Protein AF-A0A2E1XBD6-F1 (afdb_monomer_lite)

Secondary structure (DSSP, 8-state):
-TT-HHHHHHHHHHHHHH-SSEEEEEE-TTSSB-TTT--BTTTTS-HHHHHHHHHHHHHH-HHHHHHHHH--PPPHHHHHHH-TTSEEEEEEETTEEEEEEEEE-

Foldseek 3Di:
DPDDLVNVLVVLVVCVVPPQKDKDKFFALQDQADDLPRDGNQSVDDPVVNVVVLVVCCVVPVVSSVVVVVDDGDHPVSVCVSQVPFDWDFDDDPNTRGMIMTIDD

Radius of gyration: 15.57 Å; chains: 1; bounding box: 35×21×43 Å

Structure (mmCIF, N/CA/C/O backbone):
data_AF-A0A2E1XBD6-F1
#
_entry.id   AF-A0A2E1XBD6-F1
#
loop_
_atom_site.group_PDB
_atom_site.id
_atom_site.type_symbol
_atom_site.label_atom_id
_atom_site.label_alt_id
_atom_site.label_comp_id
_atom_site.label_asym_id
_atom_site.label_entity_id
_atom_site.label_seq_id
_atom_site.pdbx_PDB_ins_code
_atom_site.Cartn_x
_atom_site.Cartn_y
_atom_site.Cartn_z
_atom_site.occupancy
_atom_site.B_iso_or_equiv
_atom_site.auth_seq_id
_atom_site.auth_comp_id
_atom_site.auth_asym_id
_atom_site.auth_atom_id
_atom_site.pdbx_PDB_model_num
ATOM 1 N N . MET A 1 1 ? 14.627 -8.276 -2.072 1.00 49.59 1 MET A N 1
ATOM 2 C CA . MET A 1 1 ? 13.552 -7.254 -2.099 1.00 49.59 1 MET A CA 1
ATOM 3 C C . MET A 1 1 ? 13.256 -6.812 -0.671 1.00 49.59 1 MET A C 1
ATOM 5 O O . MET A 1 1 ? 13.233 -7.651 0.223 1.00 49.59 1 MET A O 1
ATOM 9 N N . TRP A 1 2 ? 13.098 -5.510 -0.427 1.00 55.19 2 TRP A N 1
ATOM 10 C CA . TRP A 1 2 ? 13.092 -4.941 0.928 1.00 55.19 2 TRP A CA 1
ATOM 11 C C . TRP A 1 2 ? 11.754 -5.085 1.685 1.00 55.19 2 TRP A C 1
ATOM 13 O O . TRP A 1 2 ? 11.759 -4.884 2.896 1.00 55.19 2 TRP A O 1
ATOM 23 N N . GLY A 1 3 ? 10.667 -5.541 1.037 1.00 68.06 3 GLY A N 1
ATOM 24 C CA . GLY A 1 3 ? 9.311 -5.598 1.617 1.00 68.06 3 GLY A CA 1
ATOM 25 C C . GLY A 1 3 ? 8.460 -6.829 1.258 1.00 68.06 3 GLY A C 1
ATOM 26 O O . GLY A 1 3 ? 7.285 -6.670 0.938 1.00 68.06 3 GLY A O 1
ATOM 27 N N . GLY A 1 4 ? 9.036 -8.038 1.291 1.00 85.81 4 GLY A N 1
ATOM 28 C CA . GLY A 1 4 ? 8.289 -9.293 1.083 1.00 85.81 4 GLY A CA 1
ATOM 29 C C . GLY A 1 4 ? 7.227 -9.575 2.158 1.00 85.81 4 GLY A C 1
ATOM 30 O O . GLY A 1 4 ? 7.204 -8.915 3.199 1.00 85.81 4 GLY A O 1
ATOM 31 N N . GLU A 1 5 ? 6.367 -10.568 1.916 1.00 89.31 5 GLU A N 1
ATOM 32 C CA . GLU A 1 5 ? 5.198 -10.872 2.759 1.00 89.31 5 GLU A CA 1
ATOM 33 C C . GLU A 1 5 ? 5.555 -11.083 4.241 1.00 89.31 5 GLU A C 1
ATOM 35 O O . GLU A 1 5 ?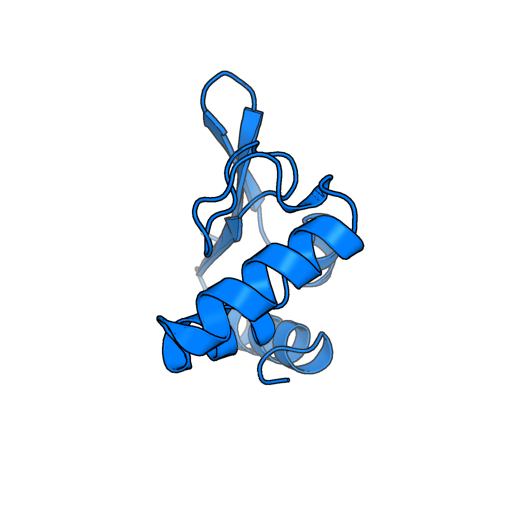 4.916 -10.495 5.112 1.00 89.31 5 GLU A O 1
ATOM 40 N N . ASP A 1 6 ? 6.634 -11.814 4.540 1.00 91.94 6 ASP A N 1
ATOM 41 C CA . ASP A 1 6 ? 7.087 -12.052 5.920 1.00 91.94 6 ASP A CA 1
ATOM 42 C C . ASP A 1 6 ? 7.358 -10.750 6.681 1.00 91.94 6 ASP A C 1
ATOM 44 O O . ASP A 1 6 ? 7.000 -10.605 7.852 1.00 91.94 6 ASP A O 1
ATOM 48 N N . LYS A 1 7 ? 7.951 -9.760 6.001 1.00 92.00 7 LYS A N 1
ATOM 49 C CA . LYS A 1 7 ? 8.213 -8.439 6.583 1.00 92.00 7 LYS A CA 1
ATOM 50 C C . LYS A 1 7 ? 6.924 -7.650 6.780 1.00 92.00 7 LYS A C 1
ATOM 52 O O . LYS A 1 7 ? 6.793 -6.968 7.792 1.00 92.00 7 LYS A O 1
ATOM 57 N N . GLN A 1 8 ? 5.973 -7.754 5.853 1.00 93.38 8 GLN A N 1
ATOM 58 C CA . GLN A 1 8 ? 4.660 -7.113 5.980 1.00 93.38 8 GLN A CA 1
ATOM 59 C C . GLN A 1 8 ? 3.880 -7.690 7.172 1.00 93.38 8 GLN A C 1
ATOM 61 O O . GLN A 1 8 ? 3.325 -6.940 7.974 1.00 93.38 8 GLN A O 1
ATOM 66 N N . ARG A 1 9 ? 3.914 -9.016 7.347 1.00 95.06 9 ARG A N 1
ATOM 67 C CA . ARG A 1 9 ? 3.290 -9.720 8.472 1.00 95.06 9 ARG A CA 1
ATOM 68 C C . ARG A 1 9 ? 3.955 -9.372 9.803 1.00 95.06 9 ARG A C 1
ATOM 70 O O . ARG A 1 9 ? 3.256 -9.113 10.784 1.00 95.06 9 ARG A O 1
ATOM 77 N N . ALA A 1 10 ? 5.289 -9.328 9.838 1.00 95.44 10 ALA A N 1
ATOM 78 C CA . ALA A 1 10 ? 6.046 -8.900 11.014 1.00 95.44 10 ALA A CA 1
ATOM 79 C C . ALA A 1 10 ? 5.711 -7.452 11.398 1.00 95.44 10 ALA A C 1
ATOM 81 O O . ALA A 1 10 ? 5.404 -7.184 12.556 1.00 95.44 10 ALA A O 1
ATOM 82 N N . PHE A 1 11 ? 5.670 -6.541 10.421 1.00 95.06 11 PHE A N 1
ATOM 83 C CA . PHE A 1 11 ? 5.246 -5.158 10.634 1.00 95.06 11 PHE A CA 1
ATOM 84 C C . PHE A 1 11 ? 3.832 -5.082 11.224 1.00 95.06 11 PHE A C 1
ATOM 86 O O . PHE A 1 11 ? 3.633 -4.452 12.259 1.00 95.06 11 PHE A O 1
ATOM 93 N N . ALA A 1 12 ? 2.857 -5.774 10.630 1.00 96.69 12 ALA A N 1
ATOM 94 C CA . ALA A 1 12 ? 1.481 -5.765 11.122 1.00 96.69 12 ALA A CA 1
ATOM 95 C C . ALA A 1 12 ? 1.341 -6.362 12.531 1.00 96.69 12 ALA A C 1
ATOM 97 O O . ALA A 1 12 ? 0.533 -5.896 13.337 1.00 96.69 12 ALA A O 1
ATOM 98 N N . LYS A 1 13 ? 2.126 -7.397 12.858 1.00 97.19 13 LYS A N 1
ATOM 99 C CA . LYS A 1 13 ? 2.201 -7.949 14.216 1.00 97.19 13 LYS A CA 1
ATOM 100 C C . LYS A 1 13 ? 2.729 -6.909 15.206 1.00 97.19 13 LYS A C 1
ATOM 102 O O . LYS A 1 13 ? 2.126 -6.732 16.261 1.00 97.19 13 LYS A O 1
ATOM 107 N N . GLU A 1 14 ? 3.806 -6.208 14.862 1.00 98.00 14 GLU A N 1
ATOM 108 C CA . GLU A 1 14 ? 4.397 -5.193 15.739 1.00 98.00 14 GLU A CA 1
ATOM 109 C C . GLU A 1 14 ? 3.497 -3.967 15.919 1.00 98.00 14 GLU A C 1
ATOM 111 O O . GLU A 1 14 ? 3.332 -3.512 17.049 1.00 98.00 14 GLU A O 1
ATOM 116 N N . VAL A 1 15 ? 2.832 -3.489 14.858 1.00 97.75 15 VAL A N 1
ATOM 117 C CA . VAL A 1 15 ? 1.837 -2.405 14.958 1.00 97.75 15 VAL A CA 1
ATOM 118 C C . VAL A 1 15 ? 0.739 -2.779 15.953 1.00 97.75 15 VAL A C 1
ATOM 120 O O . VAL A 1 15 ? 0.489 -2.028 16.891 1.00 97.75 15 VAL A O 1
ATOM 123 N N . ARG A 1 16 ? 0.134 -3.965 15.811 1.00 96.88 16 ARG A N 1
ATOM 124 C CA . ARG A 1 16 ? -0.936 -4.426 16.714 1.00 96.88 16 ARG A CA 1
ATOM 125 C C . ARG A 1 16 ? -0.467 -4.631 18.154 1.00 96.88 16 ARG A C 1
ATOM 127 O O . ARG A 1 16 ? -1.250 -4.442 19.079 1.00 96.88 16 ARG A O 1
ATOM 134 N N . ARG A 1 17 ? 0.792 -5.035 18.352 1.00 97.44 17 ARG A N 1
ATOM 135 C CA . ARG A 1 17 ? 1.374 -5.268 19.682 1.00 97.44 17 ARG A CA 1
ATOM 136 C C . ARG A 1 17 ? 1.661 -3.964 20.425 1.00 97.44 17 ARG A C 1
ATOM 138 O O . ARG A 1 17 ? 1.492 -3.912 21.639 1.00 97.44 17 ARG A O 1
ATOM 145 N N . LEU A 1 18 ? 2.150 -2.950 19.715 1.00 97.75 18 LEU A N 1
ATOM 146 C CA . LEU A 1 18 ? 2.675 -1.721 20.314 1.00 97.75 18 LEU A CA 1
ATOM 147 C C . LEU A 1 18 ? 1.669 -0.574 20.343 1.00 97.75 18 LEU A C 1
ATOM 149 O O . LEU A 1 18 ? 1.784 0.302 21.197 1.00 97.75 18 LEU A O 1
ATOM 153 N N . ALA A 1 19 ? 0.712 -0.555 19.416 1.00 96.75 19 ALA A N 1
ATOM 154 C CA . ALA A 1 19 ? -0.202 0.560 19.237 1.00 96.75 19 ALA A CA 1
ATOM 155 C C . ALA A 1 19 ? -1.627 0.170 19.671 1.00 96.75 19 ALA A C 1
ATOM 157 O O . ALA A 1 19 ? -2.317 -0.544 18.940 1.00 96.75 19 ALA A O 1
ATOM 158 N N . PRO A 1 20 ? -2.119 0.675 20.824 1.00 93.12 20 PRO A N 1
ATOM 159 C CA . PRO A 1 20 ? -3.520 0.514 21.221 1.00 93.12 20 PRO A CA 1
ATOM 160 C C . PRO A 1 20 ? -4.498 1.081 20.182 1.00 93.12 20 PRO A C 1
ATOM 162 O O . PRO A 1 20 ? -5.621 0.600 20.072 1.00 93.12 20 PRO A O 1
ATOM 165 N N . ARG A 1 21 ? -4.047 2.089 19.421 1.00 97.56 21 ARG A N 1
ATOM 166 C CA . ARG A 1 21 ? -4.763 2.766 18.335 1.00 97.56 21 ARG A CA 1
ATOM 167 C C . ARG A 1 21 ? -3.825 2.950 17.149 1.00 97.56 21 ARG A C 1
ATOM 169 O O . ARG A 1 21 ? -2.682 3.355 17.359 1.00 97.56 21 ARG A O 1
ATOM 176 N N . TYR A 1 22 ? -4.277 2.671 15.930 1.00 98.00 22 TYR A N 1
ATOM 177 C CA . TYR A 1 22 ? -3.428 2.748 14.736 1.00 98.00 22 TYR A CA 1
ATOM 178 C C . TYR A 1 22 ? -4.203 3.115 13.470 1.00 98.00 22 TYR A C 1
ATOM 180 O O . TYR A 1 22 ? -5.416 2.938 13.396 1.00 98.00 22 TYR A O 1
ATOM 188 N N . TRP A 1 23 ? -3.465 3.590 12.462 1.00 97.88 23 TRP A N 1
ATOM 189 C CA . TRP A 1 23 ? -3.942 3.892 11.112 1.00 97.88 23 TRP A CA 1
ATOM 190 C C . TRP A 1 23 ? -2.910 3.395 10.098 1.00 97.88 23 TRP A C 1
ATOM 192 O O . TRP A 1 23 ? -1.787 3.895 10.055 1.00 97.88 23 TRP A O 1
ATOM 202 N N . VAL A 1 24 ? -3.278 2.407 9.285 1.00 97.06 24 VAL A N 1
ATOM 203 C CA . VAL A 1 24 ? -2.409 1.826 8.254 1.00 97.06 24 VAL A CA 1
ATOM 204 C C . VAL A 1 24 ? -3.124 1.887 6.915 1.00 97.06 24 VAL A C 1
ATOM 206 O O . VAL A 1 24 ? -4.269 1.464 6.795 1.00 97.06 24 VAL A O 1
ATOM 209 N N . GLN A 1 25 ? -2.451 2.407 5.894 1.00 95.94 25 GLN A N 1
ATOM 210 C CA . GLN A 1 25 ? -3.049 2.655 4.587 1.00 95.94 25 GLN A CA 1
ATOM 211 C C . GLN A 1 25 ? -2.234 1.996 3.475 1.00 95.94 25 GLN A C 1
ATOM 213 O O . GLN A 1 25 ? -1.006 2.053 3.484 1.00 95.94 25 GLN A O 1
ATOM 218 N N . THR A 1 26 ? -2.923 1.408 2.495 1.00 94.81 26 THR A N 1
ATOM 219 C CA . THR A 1 26 ? -2.321 0.887 1.259 1.00 94.81 26 THR A CA 1
ATOM 220 C C . THR A 1 26 ? -3.045 1.435 0.024 1.00 94.81 26 THR A C 1
ATOM 222 O O . THR A 1 26 ? -4.279 1.541 0.035 1.00 94.81 26 THR A O 1
ATOM 225 N N . PRO A 1 27 ? -2.327 1.805 -1.054 1.00 94.69 27 PRO A N 1
ATOM 226 C CA . PRO A 1 27 ? -2.958 2.166 -2.316 1.00 94.69 27 PRO A CA 1
ATOM 227 C C . PRO A 1 27 ? -3.716 0.978 -2.925 1.00 94.69 27 PRO A C 1
ATOM 229 O O . PRO A 1 27 ? -3.348 -0.186 -2.778 1.00 94.69 27 PRO A O 1
ATOM 232 N N . SER A 1 28 ? -4.793 1.281 -3.641 1.00 95.19 28 SER A N 1
ATOM 233 C CA . SER A 1 28 ? -5.608 0.282 -4.327 1.00 95.19 28 SER A CA 1
ATOM 234 C C . SER A 1 28 ? -5.083 0.023 -5.738 1.00 95.19 28 SER A C 1
ATOM 236 O O . SER A 1 28 ? -4.939 0.955 -6.528 1.00 95.19 28 SER A O 1
ATOM 238 N N . ILE A 1 29 ? -4.896 -1.252 -6.098 1.00 93.94 29 ILE A N 1
ATOM 239 C CA . ILE A 1 29 ? -4.550 -1.651 -7.476 1.00 93.94 29 ILE A CA 1
ATOM 240 C C . ILE A 1 29 ? -5.666 -1.375 -8.494 1.00 93.94 29 ILE A C 1
ATOM 242 O O . ILE A 1 29 ? -5.436 -1.426 -9.699 1.00 93.94 29 ILE A O 1
ATOM 246 N N . TRP A 1 30 ? -6.876 -1.099 -8.009 1.00 94.31 30 TRP A N 1
ATOM 247 C CA . TRP A 1 30 ? -8.048 -0.803 -8.830 1.00 94.31 30 TRP A CA 1
ATOM 248 C C . TRP A 1 30 ? -8.172 0.687 -9.165 1.00 94.31 30 TRP A C 1
ATOM 250 O O . TRP A 1 30 ? -9.054 1.068 -9.934 1.00 94.31 30 TRP A O 1
ATOM 260 N N . PHE A 1 31 ? -7.323 1.543 -8.587 1.00 96.06 31 PHE A N 1
ATOM 261 C CA . PHE A 1 31 ? -7.258 2.941 -8.985 1.00 96.06 31 PHE A CA 1
ATOM 262 C C . PHE A 1 31 ? -6.453 3.065 -10.290 1.00 96.06 31 PHE A C 1
ATOM 264 O O . PHE A 1 31 ? -5.398 2.443 -10.415 1.00 96.06 31 PHE A O 1
ATOM 271 N N . PRO A 1 32 ? -6.900 3.867 -11.274 1.00 95.31 32 PRO A N 1
ATOM 272 C CA . PRO A 1 32 ? -6.285 3.901 -12.596 1.00 95.31 32 PRO A CA 1
ATOM 273 C C . PRO A 1 32 ? -4.911 4.566 -12.604 1.00 95.31 32 PRO A C 1
ATOM 275 O O . PRO A 1 32 ? -4.238 4.482 -13.617 1.00 95.31 32 PRO A O 1
ATOM 278 N N . ILE A 1 33 ? -4.490 5.228 -11.525 1.00 95.69 33 ILE A N 1
ATOM 279 C CA . ILE A 1 33 ? -3.176 5.868 -11.417 1.00 95.69 33 ILE A CA 1
ATOM 280 C C . ILE A 1 33 ? -2.392 5.167 -10.317 1.00 95.69 33 ILE A C 1
ATOM 282 O O . ILE A 1 33 ? -2.826 5.136 -9.164 1.00 95.69 33 ILE A O 1
ATOM 286 N N . GLU A 1 34 ? -1.234 4.627 -10.668 1.00 93.50 34 GLU A N 1
ATOM 287 C CA . GLU A 1 34 ? -0.378 3.937 -9.713 1.00 93.50 34 GLU A CA 1
ATOM 288 C C . GLU A 1 34 ? 0.366 4.931 -8.809 1.00 93.50 34 GLU A C 1
ATOM 290 O O . GLU A 1 34 ? 0.860 5.958 -9.270 1.00 93.50 34 GLU A O 1
ATOM 295 N N . ALA A 1 35 ? 0.411 4.649 -7.504 1.00 91.06 35 ALA A N 1
ATOM 296 C CA . ALA A 1 35 ? 0.820 5.617 -6.488 1.00 91.06 35 ALA A CA 1
ATOM 297 C C . ALA A 1 35 ? 2.326 5.937 -6.480 1.00 91.06 35 ALA A C 1
ATOM 299 O O . ALA A 1 35 ? 2.694 7.045 -6.098 1.00 91.06 35 ALA A O 1
ATOM 300 N N . HIS A 1 36 ? 3.188 5.002 -6.887 1.00 90.44 36 HIS A N 1
ATOM 301 C CA . HIS A 1 36 ? 4.648 5.147 -6.799 1.00 90.44 36 HIS A CA 1
ATOM 302 C C . HIS A 1 36 ? 5.273 5.656 -8.105 1.00 90.44 36 HIS A C 1
ATOM 304 O O . HIS A 1 36 ? 6.277 6.368 -8.094 1.00 90.44 36 HIS A O 1
ATOM 310 N N . THR A 1 37 ? 4.675 5.290 -9.235 1.00 92.00 37 THR A N 1
ATOM 311 C CA . THR A 1 37 ? 5.114 5.614 -10.594 1.00 92.00 37 THR A CA 1
ATOM 312 C C . THR A 1 37 ? 4.333 6.771 -11.205 1.00 92.00 37 THR A C 1
ATOM 314 O O . THR A 1 37 ? 4.816 7.400 -12.142 1.00 92.00 37 THR A O 1
ATOM 317 N N . GLY A 1 38 ? 3.112 7.033 -10.726 1.00 92.50 38 GLY A N 1
ATOM 318 C CA . GLY A 1 38 ? 2.176 7.968 -11.351 1.00 92.50 38 GLY A CA 1
ATOM 319 C C . GLY A 1 38 ? 1.612 7.477 -12.688 1.00 92.50 38 GLY A C 1
ATOM 320 O O . GLY A 1 38 ? 0.876 8.213 -13.344 1.00 92.50 38 GLY A O 1
ATOM 321 N N . MET A 1 39 ? 1.942 6.252 -13.116 1.00 94.81 39 MET A N 1
ATOM 322 C CA . MET A 1 39 ? 1.544 5.757 -14.428 1.00 94.81 39 MET A CA 1
ATOM 323 C C . MET A 1 39 ? 0.068 5.361 -14.465 1.00 94.81 39 MET A C 1
ATOM 325 O O . MET A 1 39 ? -0.416 4.672 -13.556 1.00 94.81 39 MET A O 1
ATOM 329 N N . PRO A 1 40 ? -0.643 5.712 -15.549 1.00 95.88 40 PRO A N 1
ATOM 330 C CA . PRO A 1 40 ? -1.986 5.220 -15.766 1.00 95.88 40 PRO A CA 1
ATOM 331 C C . PRO A 1 40 ? -1.963 3.714 -16.065 1.00 95.88 40 PRO A C 1
ATOM 333 O O . PRO A 1 40 ? -1.116 3.221 -16.813 1.00 95.88 40 PRO A O 1
ATOM 336 N N . PHE A 1 41 ? -2.913 2.985 -15.486 1.00 95.50 41 PHE A N 1
ATOM 337 C CA . PHE A 1 41 ? -3.202 1.573 -15.742 1.00 95.50 41 PHE A CA 1
ATOM 338 C C . PHE A 1 41 ? -2.012 0.621 -15.539 1.00 95.50 41 PHE A C 1
ATOM 340 O O . PHE A 1 41 ? -1.973 -0.463 -16.117 1.00 95.50 41 PHE A O 1
ATOM 347 N N . TRP A 1 42 ? -1.053 0.987 -14.683 1.00 95.19 42 TRP A N 1
ATOM 348 C CA . TRP A 1 42 ? 0.180 0.223 -14.461 1.00 95.19 42 TRP A CA 1
ATOM 349 C C . TRP A 1 42 ? -0.059 -1.258 -14.127 1.00 95.19 42 TRP A C 1
ATOM 351 O O . TRP A 1 42 ? 0.611 -2.144 -14.658 1.00 95.19 42 TRP A O 1
ATOM 361 N N . PHE A 1 43 ? -1.034 -1.556 -13.266 1.00 92.12 43 PHE A N 1
ATOM 362 C CA . PHE A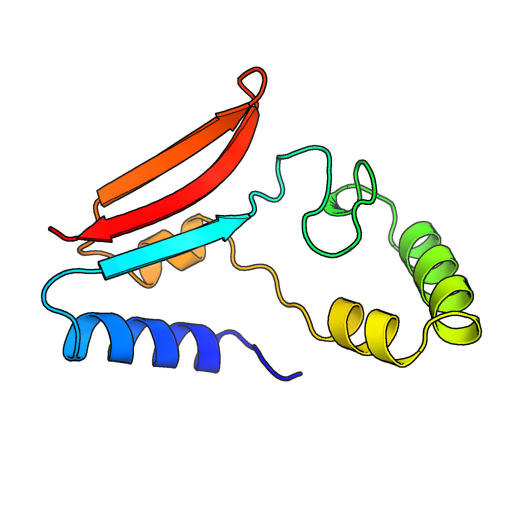 1 43 ? -1.278 -2.926 -12.809 1.00 92.12 43 PHE A CA 1
ATOM 363 C C . PHE A 1 43 ? -1.875 -3.834 -13.889 1.00 92.12 43 PHE A C 1
ATOM 365 O O . PHE A 1 43 ? -1.542 -5.019 -13.923 1.00 92.12 43 PHE A O 1
ATOM 372 N N . VAL A 1 44 ? -2.678 -3.279 -14.801 1.00 94.06 44 VAL A N 1
ATOM 373 C CA . VAL A 1 44 ? -3.284 -4.015 -15.928 1.00 94.06 44 VAL A CA 1
ATOM 374 C C . VAL A 1 44 ? -2.433 -3.965 -17.200 1.00 94.06 44 VAL A C 1
ATOM 376 O O . VAL A 1 44 ? -2.682 -4.709 -18.144 1.00 94.06 44 VAL A O 1
ATOM 379 N N . MET A 1 45 ? -1.413 -3.105 -17.232 1.00 95.19 45 MET A N 1
ATOM 380 C CA . MET A 1 45 ? -0.500 -2.974 -18.359 1.00 95.19 45 MET A CA 1
ATOM 381 C C . MET A 1 45 ? 0.259 -4.290 -18.621 1.00 95.19 45 MET A C 1
ATOM 383 O O . MET A 1 45 ? 0.798 -4.884 -17.677 1.00 95.19 45 MET A O 1
ATOM 387 N N . PRO A 1 46 ? 0.383 -4.726 -19.891 1.00 96.44 46 PRO A N 1
ATOM 388 C CA . PRO A 1 46 ? 1.167 -5.901 -20.251 1.00 96.44 46 PRO A CA 1
ATOM 389 C C . PRO A 1 46 ? 2.611 -5.837 -19.741 1.00 96.44 46 PRO A C 1
ATOM 391 O O . PRO A 1 46 ? 3.261 -4.787 -19.764 1.00 96.44 46 PRO A O 1
ATOM 394 N N . GLY A 1 47 ? 3.150 -6.990 -19.334 1.00 95.12 47 GLY A N 1
ATOM 395 C CA . GLY A 1 47 ? 4.483 -7.079 -18.731 1.00 95.12 47 GLY A CA 1
ATOM 396 C C . GLY A 1 47 ? 5.606 -6.511 -19.606 1.00 95.12 47 GLY A C 1
ATOM 397 O O . GLY A 1 47 ? 6.489 -5.829 -19.090 1.00 95.12 47 GLY A O 1
ATOM 398 N N . PHE A 1 48 ? 5.545 -6.711 -20.927 1.00 96.50 48 PHE A N 1
ATOM 399 C CA . PHE A 1 48 ? 6.556 -6.192 -21.857 1.00 96.50 48 PHE A CA 1
ATOM 400 C C . PHE A 1 48 ? 6.558 -4.657 -21.939 1.00 96.50 48 PHE A C 1
ATOM 402 O O . PHE A 1 48 ? 7.623 -4.051 -22.048 1.00 96.50 48 PHE A O 1
ATOM 409 N N . MET A 1 49 ? 5.387 -4.01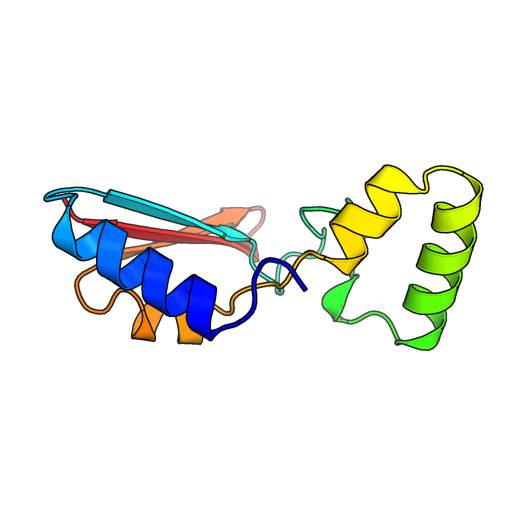7 -21.834 1.00 96.69 49 MET A N 1
ATOM 410 C CA . MET A 1 49 ? 5.280 -2.556 -21.820 1.00 96.69 49 MET A CA 1
ATOM 411 C C . MET A 1 49 ? 5.866 -1.999 -20.525 1.00 96.69 49 MET A C 1
ATOM 413 O O . MET A 1 49 ? 6.695 -1.092 -20.571 1.00 96.69 49 MET A O 1
ATOM 417 N N . ARG A 1 50 ? 5.519 -2.598 -19.375 1.00 95.38 50 ARG A N 1
ATOM 418 C CA . ARG A 1 50 ? 6.128 -2.234 -18.086 1.00 95.38 50 ARG A CA 1
ATOM 419 C C . ARG A 1 50 ? 7.647 -2.375 -18.123 1.00 95.38 50 ARG A C 1
ATOM 421 O O . ARG A 1 50 ? 8.349 -1.459 -17.709 1.00 95.38 50 ARG A O 1
ATOM 428 N N . ALA A 1 51 ? 8.160 -3.477 -18.670 1.00 95.19 51 ALA A N 1
ATOM 429 C CA . ALA A 1 51 ? 9.598 -3.697 -18.813 1.00 95.19 51 ALA A CA 1
ATOM 430 C C . ALA A 1 51 ? 10.265 -2.633 -19.702 1.00 95.19 51 ALA A C 1
ATOM 432 O O . ALA A 1 51 ? 11.359 -2.166 -19.385 1.00 95.19 51 ALA A O 1
ATOM 433 N N . ALA A 1 52 ? 9.603 -2.202 -20.781 1.00 96.38 52 ALA A N 1
ATOM 434 C CA . ALA A 1 52 ? 10.098 -1.123 -21.631 1.00 96.38 52 ALA A CA 1
ATOM 435 C C . ALA A 1 52 ? 10.168 0.223 -20.885 1.00 96.38 52 ALA A C 1
ATOM 437 O O . ALA A 1 52 ? 11.192 0.905 -20.982 1.00 96.38 52 ALA A O 1
ATOM 438 N N . PHE A 1 53 ? 9.135 0.576 -20.107 1.00 95.69 53 PHE A N 1
ATOM 439 C CA . PHE A 1 53 ? 9.144 1.769 -19.251 1.00 95.69 53 PHE A CA 1
ATOM 440 C C . PHE A 1 53 ? 10.260 1.706 -18.211 1.00 95.69 53 PHE A C 1
ATOM 442 O O . PHE A 1 53 ? 11.081 2.618 -18.158 1.00 95.69 53 PHE A O 1
ATOM 449 N N . ILE A 1 54 ? 10.349 0.602 -17.463 1.00 95.25 54 ILE A N 1
ATOM 450 C CA . ILE A 1 54 ? 11.379 0.384 -16.440 1.00 95.25 54 ILE A CA 1
ATOM 451 C C . ILE A 1 54 ? 12.780 0.523 -17.043 1.00 95.25 54 ILE A C 1
ATOM 453 O O . ILE A 1 54 ? 13.590 1.276 -16.516 1.00 95.25 54 ILE A O 1
ATOM 457 N N . ARG A 1 55 ? 13.058 -0.118 -18.186 1.00 96.06 55 ARG A N 1
ATOM 458 C CA . ARG A 1 55 ? 14.363 -0.027 -18.866 1.00 96.06 55 ARG A CA 1
ATOM 459 C C . ARG A 1 55 ? 14.699 1.396 -19.313 1.00 96.06 55 ARG A C 1
ATOM 461 O O . ARG A 1 55 ? 15.863 1.787 -19.316 1.00 96.06 55 ARG A O 1
ATOM 468 N N . ASN A 1 56 ? 13.704 2.164 -19.751 1.00 95.94 56 ASN A N 1
ATOM 469 C CA . ASN A 1 56 ? 13.907 3.564 -20.116 1.00 95.94 56 ASN A CA 1
ATOM 470 C C . ASN A 1 56 ? 14.147 4.445 -18.879 1.00 95.94 56 ASN A C 1
ATOM 472 O O . ASN A 1 56 ? 15.010 5.321 -18.918 1.00 95.94 56 ASN A O 1
ATOM 476 N N . TRP A 1 57 ? 13.415 4.212 -17.789 1.00 95.94 57 TRP A N 1
ATOM 477 C CA . TRP A 1 57 ? 13.590 4.941 -16.534 1.00 95.94 57 TRP A CA 1
ATOM 478 C C . TRP A 1 57 ? 14.914 4.622 -15.856 1.00 95.94 57 TRP A C 1
ATOM 480 O O . TRP A 1 57 ? 15.553 5.538 -15.365 1.00 95.94 57 TRP A O 1
ATOM 490 N N . GLU A 1 58 ? 15.390 3.384 -15.924 1.00 95.94 58 GLU A N 1
ATOM 491 C CA . GLU A 1 58 ? 16.670 2.961 -15.348 1.00 95.94 58 GLU A CA 1
ATOM 492 C C . GLU A 1 58 ? 17.850 3.785 -15.878 1.00 95.94 58 GLU A C 1
ATOM 494 O O . GLU A 1 58 ? 18.754 4.138 -15.129 1.00 95.94 58 GLU A O 1
ATOM 499 N N . LYS A 1 59 ? 17.796 4.187 -17.155 1.00 94.88 59 LYS A N 1
ATOM 500 C CA . LYS A 1 59 ? 18.810 5.052 -17.777 1.00 94.88 59 LYS A CA 1
ATOM 501 C C . LYS A 1 59 ? 18.761 6.503 -17.295 1.00 94.88 59 LYS A C 1
ATOM 503 O O . LYS A 1 59 ? 19.773 7.190 -17.351 1.00 94.88 59 LYS A O 1
ATOM 508 N N . LYS A 1 60 ? 17.580 6.995 -16.911 1.00 95.44 60 LYS A N 1
ATOM 509 C CA . LYS A 1 60 ? 17.331 8.417 -16.611 1.00 95.44 60 LYS A CA 1
ATOM 510 C C . LYS A 1 60 ? 17.267 8.701 -15.110 1.00 95.44 60 LYS A C 1
ATOM 512 O O . LYS A 1 60 ? 17.639 9.781 -14.676 1.00 95.44 60 LYS A O 1
ATOM 517 N N . LEU A 1 61 ? 16.750 7.746 -14.345 1.00 95.06 61 LEU A N 1
ATOM 518 C CA . LEU A 1 61 ? 16.347 7.842 -12.945 1.00 95.06 61 LEU A CA 1
ATOM 519 C C . LEU A 1 61 ? 16.635 6.501 -12.226 1.00 95.06 61 LEU A C 1
ATOM 521 O O . LEU A 1 61 ? 15.695 5.835 -11.778 1.00 95.06 61 LEU A O 1
ATOM 525 N N . PRO A 1 62 ? 17.905 6.060 -12.125 1.00 93.50 62 PRO A N 1
ATOM 526 C CA . PRO A 1 62 ? 18.255 4.729 -11.615 1.00 93.50 62 PRO A CA 1
ATOM 527 C C . PRO A 1 62 ? 17.767 4.493 -10.179 1.00 93.50 62 PRO A C 1
ATOM 529 O O . PRO A 1 62 ? 17.026 3.547 -9.940 1.00 93.50 62 PRO A O 1
ATOM 532 N N . ALA A 1 63 ? 18.053 5.411 -9.248 1.00 93.19 63 ALA A N 1
ATOM 533 C CA . ALA A 1 63 ? 17.650 5.269 -7.843 1.00 93.19 63 ALA A CA 1
ATOM 534 C C . ALA A 1 63 ? 16.121 5.210 -7.651 1.00 93.19 63 ALA A C 1
ATOM 536 O O . ALA A 1 63 ? 15.609 4.434 -6.845 1.00 93.19 63 ALA A O 1
ATOM 537 N N . TRP A 1 64 ? 15.372 6.008 -8.416 1.00 92.56 64 TRP A N 1
ATOM 538 C CA . TRP A 1 64 ? 13.908 5.962 -8.392 1.00 92.56 64 TRP A CA 1
ATOM 539 C C . TRP A 1 64 ? 13.379 4.661 -9.001 1.00 92.56 64 TRP A C 1
ATOM 541 O O . TRP A 1 64 ? 12.448 4.061 -8.469 1.00 92.56 64 TRP A O 1
ATOM 551 N N . THR A 1 65 ? 14.004 4.186 -10.078 1.00 94.38 65 THR A N 1
ATOM 552 C CA . THR A 1 65 ? 13.639 2.914 -10.709 1.00 94.38 65 THR A CA 1
ATOM 553 C C . THR A 1 65 ? 13.888 1.738 -9.766 1.00 94.38 65 THR A C 1
ATOM 555 O O . THR A 1 65 ? 13.057 0.836 -9.695 1.00 94.38 65 THR A O 1
ATOM 558 N N . ASP A 1 66 ? 14.976 1.763 -8.996 1.00 92.19 66 ASP A N 1
ATOM 559 C CA . ASP A 1 66 ? 15.265 0.755 -7.973 1.00 92.19 66 ASP A CA 1
ATOM 560 C C . ASP A 1 66 ? 14.230 0.765 -6.844 1.00 92.19 66 ASP A C 1
ATOM 562 O O . ASP A 1 66 ? 13.788 -0.301 -6.407 1.00 92.19 66 ASP A O 1
ATOM 566 N N . MET A 1 67 ? 13.774 1.950 -6.420 1.00 90.38 67 MET A N 1
ATOM 567 C CA . MET A 1 67 ? 12.658 2.080 -5.478 1.00 90.38 67 MET A CA 1
ATOM 568 C C . MET A 1 67 ? 11.385 1.443 -6.049 1.00 90.38 67 MET A C 1
ATOM 570 O O . MET A 1 67 ? 10.804 0.573 -5.404 1.00 90.38 67 MET A O 1
ATOM 574 N N . VAL A 1 68 ? 11.006 1.785 -7.286 1.00 90.19 68 VAL A N 1
ATOM 575 C CA . VAL A 1 68 ? 9.825 1.219 -7.964 1.00 90.19 68 VAL A CA 1
ATOM 576 C C . VAL A 1 68 ? 9.922 -0.305 -8.084 1.00 90.19 68 VAL A C 1
ATOM 578 O O . VAL A 1 68 ? 8.953 -1.002 -7.791 1.00 90.19 68 VAL A O 1
ATOM 581 N N . LYS A 1 69 ? 11.087 -0.841 -8.477 1.00 89.56 69 LYS A N 1
ATOM 582 C CA . LYS A 1 69 ? 11.346 -2.291 -8.555 1.00 89.56 69 LYS A CA 1
ATOM 583 C C . LYS A 1 69 ? 11.276 -2.967 -7.179 1.00 89.56 69 LYS A C 1
ATOM 585 O O . LYS A 1 69 ? 10.931 -4.143 -7.090 1.00 89.56 69 LYS A O 1
ATOM 590 N N . GLY A 1 70 ? 11.640 -2.250 -6.116 1.00 86.44 70 GLY A N 1
ATOM 591 C CA . GLY A 1 70 ? 11.605 -2.731 -4.737 1.00 86.44 70 GLY A CA 1
ATOM 592 C C . GLY A 1 70 ? 10.220 -2.695 -4.088 1.00 86.44 70 GLY A C 1
ATOM 593 O O . GLY A 1 70 ? 10.001 -3.414 -3.107 1.00 86.44 70 GLY A O 1
ATOM 594 N N . THR A 1 71 ? 9.294 -1.894 -4.618 1.00 86.19 71 THR A N 1
ATOM 595 C CA . THR A 1 71 ? 7.936 -1.754 -4.091 1.00 86.19 71 THR A CA 1
ATOM 596 C C . THR A 1 71 ? 7.131 -3.027 -4.313 1.00 86.19 71 THR A C 1
ATOM 598 O O . THR A 1 71 ? 6.894 -3.464 -5.437 1.00 86.19 71 THR A O 1
ATOM 601 N N . THR A 1 72 ? 6.650 -3.607 -3.216 1.00 86.94 72 THR A N 1
ATOM 602 C CA . THR A 1 72 ? 5.687 -4.712 -3.234 1.00 86.94 72 THR A CA 1
ATOM 603 C C . THR A 1 72 ? 4.334 -4.172 -2.801 1.00 86.94 72 THR A C 1
ATOM 605 O O . THR A 1 72 ? 4.197 -3.669 -1.688 1.00 86.94 72 THR A O 1
ATOM 608 N N . VAL A 1 73 ? 3.334 -4.257 -3.677 1.00 88.19 73 VAL A N 1
ATOM 609 C CA . VAL A 1 73 ? 1.978 -3.804 -3.351 1.00 88.19 73 VAL A CA 1
ATOM 610 C C . VAL A 1 73 ? 1.278 -4.863 -2.515 1.00 88.19 73 VAL A C 1
ATOM 612 O O . VAL A 1 73 ? 1.203 -6.026 -2.908 1.00 88.19 73 VAL A O 1
ATOM 615 N N . ILE A 1 74 ? 0.741 -4.450 -1.371 1.00 91.56 74 ILE A N 1
ATOM 616 C CA . ILE A 1 74 ? -0.055 -5.314 -0.507 1.00 91.56 74 ILE A CA 1
ATOM 617 C C . ILE A 1 74 ? -1.530 -5.253 -0.911 1.00 91.56 74 ILE A C 1
ATOM 619 O O . ILE A 1 74 ? -2.117 -4.177 -1.054 1.00 91.56 74 ILE A O 1
ATOM 623 N N . SER A 1 75 ? -2.132 -6.424 -1.115 1.00 92.31 75 SER A N 1
ATOM 624 C CA . SER A 1 75 ? -3.543 -6.525 -1.488 1.00 92.31 75 SER A CA 1
ATOM 625 C C . SER A 1 75 ? -4.459 -6.201 -0.307 1.00 92.31 75 SER A C 1
ATOM 627 O O . SER A 1 75 ? -4.102 -6.408 0.853 1.00 92.31 75 SER A O 1
ATOM 629 N N . ARG A 1 76 ? -5.691 -5.769 -0.600 1.00 94.69 76 ARG A N 1
ATOM 630 C CA . ARG A 1 76 ? -6.734 -5.599 0.422 1.00 94.69 76 ARG A CA 1
ATOM 631 C C . ARG A 1 76 ? -6.933 -6.870 1.255 1.00 94.69 76 ARG A C 1
ATOM 633 O O . ARG A 1 76 ? -7.022 -6.781 2.469 1.00 94.69 76 ARG A O 1
ATOM 640 N N . ARG A 1 77 ? -6.972 -8.039 0.610 1.00 95.12 77 ARG A N 1
ATOM 641 C CA . ARG A 1 77 ? -7.167 -9.327 1.291 1.00 95.12 77 ARG A CA 1
ATOM 642 C C . ARG A 1 77 ? -6.029 -9.633 2.268 1.00 95.12 77 ARG A C 1
ATOM 644 O O . ARG A 1 77 ? -6.291 -10.065 3.382 1.00 95.12 77 ARG A O 1
ATOM 651 N N . ALA A 1 78 ? -4.784 -9.377 1.865 1.00 95.00 78 ALA A N 1
ATOM 652 C CA . ALA A 1 78 ? -3.632 -9.538 2.751 1.00 95.00 78 ALA A CA 1
ATOM 653 C C . ALA A 1 78 ? -3.704 -8.568 3.943 1.00 95.00 78 ALA A C 1
ATOM 655 O O . ALA A 1 78 ? -3.441 -8.964 5.071 1.00 95.00 78 ALA A O 1
ATOM 656 N N . MET A 1 79 ? -4.138 -7.322 3.723 1.00 96.44 79 MET A N 1
ATOM 657 C CA . MET A 1 79 ? -4.378 -6.377 4.820 1.00 96.44 79 MET A CA 1
ATOM 658 C C . MET A 1 79 ? -5.456 -6.864 5.801 1.00 96.44 79 MET A C 1
ATOM 660 O O . MET A 1 79 ? -5.248 -6.750 7.004 1.00 96.44 79 MET A O 1
ATOM 664 N N . GLU A 1 80 ? -6.568 -7.429 5.311 1.00 96.94 80 GLU A N 1
ATOM 665 C CA . GLU A 1 80 ? -7.630 -8.010 6.157 1.00 96.94 80 GLU A CA 1
ATOM 666 C C . GLU A 1 80 ? -7.097 -9.172 7.015 1.00 96.94 80 GLU A C 1
ATOM 668 O O . GLU A 1 80 ? -7.446 -9.283 8.187 1.00 96.94 80 GLU A O 1
ATOM 673 N N . GLU A 1 81 ? -6.196 -9.996 6.472 1.00 97.12 81 GLU A N 1
ATOM 674 C CA . GLU A 1 81 ? -5.518 -11.057 7.229 1.00 97.12 81 GLU A CA 1
ATOM 675 C C . GLU A 1 81 ? -4.521 -10.498 8.260 1.00 97.12 81 GLU A C 1
ATOM 677 O O . GLU A 1 81 ? -4.385 -11.017 9.371 1.00 97.12 81 GLU A O 1
ATOM 682 N N . PHE A 1 82 ? -3.799 -9.437 7.902 1.00 97.06 82 PHE A N 1
ATOM 683 C CA . PHE A 1 82 ? -2.750 -8.858 8.740 1.00 97.06 82 PHE A CA 1
ATOM 684 C C . PHE A 1 82 ? -3.302 -7.998 9.878 1.00 97.06 82 PHE A C 1
ATOM 686 O O . PHE A 1 82 ? -2.679 -7.940 10.940 1.00 97.06 82 PHE A O 1
ATOM 693 N N . PHE A 1 83 ? -4.468 -7.381 9.688 1.00 97.50 83 PHE A N 1
ATOM 694 C CA . PHE A 1 83 ? -5.147 -6.517 10.655 1.00 97.50 83 PHE A CA 1
ATOM 695 C C . PHE A 1 83 ? -6.595 -6.983 10.903 1.00 97.50 83 PHE A C 1
ATOM 697 O O . PHE A 1 83 ? -7.538 -6.257 10.591 1.00 97.50 83 PHE A O 1
ATOM 704 N N . PRO A 1 84 ? -6.796 -8.182 11.483 1.00 97.00 84 PRO A N 1
ATOM 705 C CA . PRO A 1 84 ? -8.126 -8.750 11.710 1.00 97.00 84 PRO A CA 1
ATOM 706 C C . PRO A 1 84 ? -8.938 -7.994 12.774 1.00 97.00 84 PRO A C 1
ATOM 708 O O . PRO A 1 84 ? -10.141 -8.200 12.886 1.00 97.00 84 PRO A O 1
ATOM 711 N N . ASP A 1 85 ? -8.290 -7.142 13.575 1.00 96.50 85 ASP A N 1
ATOM 712 C CA . ASP A 1 85 ? -8.908 -6.318 14.616 1.00 96.50 85 ASP A CA 1
ATOM 713 C C . ASP A 1 85 ? -9.188 -4.870 14.174 1.00 96.50 85 ASP A C 1
ATOM 715 O O . ASP A 1 85 ? -9.664 -4.068 14.977 1.00 96.50 85 ASP A O 1
ATOM 719 N N . ALA A 1 86 ? -8.886 -4.522 12.920 1.00 97.81 86 ALA A N 1
ATOM 720 C CA . ALA A 1 86 ? -9.109 -3.188 12.374 1.00 97.81 86 ALA A CA 1
ATOM 721 C C . ALA A 1 86 ? -10.483 -3.041 11.711 1.00 97.81 86 ALA A C 1
ATOM 723 O O . ALA A 1 86 ? -10.988 -3.946 11.048 1.00 97.81 86 ALA A O 1
ATOM 724 N N . ALA A 1 87 ? -11.031 -1.830 11.781 1.00 98.06 87 ALA A N 1
ATOM 725 C CA . ALA A 1 87 ? -12.069 -1.385 10.866 1.00 98.06 87 ALA A CA 1
ATOM 726 C C . ALA A 1 87 ? -11.453 -1.025 9.503 1.00 98.06 87 ALA A C 1
ATOM 728 O O . ALA A 1 87 ? -10.363 -0.452 9.431 1.00 98.06 87 ALA A O 1
ATOM 729 N N . LEU A 1 88 ? -12.176 -1.323 8.419 1.00 97.88 88 LEU A N 1
ATOM 730 C CA . LEU A 1 88 ? -11.789 -0.952 7.059 1.00 97.88 88 LEU A CA 1
ATOM 731 C C . LEU A 1 88 ? -12.553 0.296 6.600 1.00 97.88 88 LEU A C 1
ATOM 733 O O . LEU A 1 88 ? -13.771 0.266 6.426 1.00 97.88 88 LEU A O 1
ATOM 737 N N . LEU A 1 89 ? -11.816 1.355 6.278 1.00 97.88 89 LEU A N 1
ATOM 738 C CA . LEU A 1 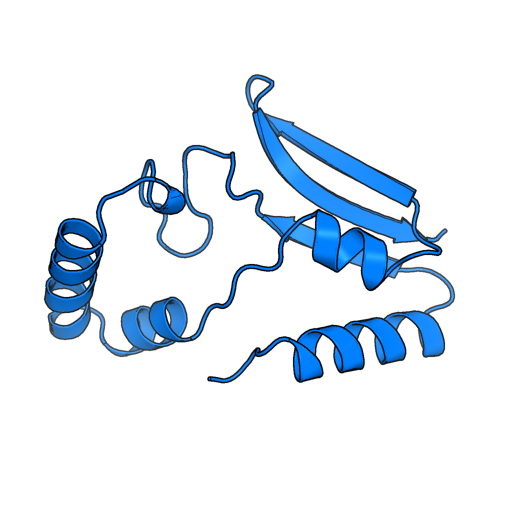89 ? -12.301 2.507 5.526 1.00 97.88 89 LEU A CA 1
ATOM 739 C C . LEU A 1 89 ? -11.705 2.466 4.116 1.00 97.88 89 LEU A C 1
ATOM 741 O O . LEU A 1 89 ? -10.501 2.337 3.927 1.00 97.88 89 LEU A O 1
ATOM 745 N N . THR A 1 90 ? -12.544 2.573 3.090 1.00 97.94 90 THR A N 1
ATOM 746 C CA . THR A 1 90 ? -12.066 2.643 1.701 1.00 97.94 90 THR A CA 1
ATOM 747 C C . THR A 1 90 ? -12.194 4.070 1.192 1.00 97.94 90 THR A C 1
ATOM 749 O O . THR A 1 90 ? -13.307 4.554 0.969 1.00 97.94 90 THR A O 1
ATOM 752 N N . GLU A 1 91 ? -11.056 4.719 0.966 1.00 97.38 91 GLU A N 1
ATOM 753 C CA . GLU A 1 91 ? -10.993 6.035 0.339 1.00 97.38 91 GLU A CA 1
ATOM 754 C C . GLU A 1 91 ? -11.376 5.905 -1.139 1.00 97.38 91 GLU A C 1
ATOM 756 O O . GLU A 1 91 ? -10.805 5.091 -1.874 1.00 97.38 91 GLU A O 1
ATOM 761 N N . ARG A 1 92 ? -12.337 6.712 -1.597 1.00 97.50 92 ARG A N 1
ATOM 762 C CA . ARG A 1 92 ? -12.784 6.715 -2.994 1.00 97.50 92 ARG A CA 1
ATOM 763 C C . ARG A 1 92 ? -12.589 8.073 -3.642 1.00 97.50 92 ARG A C 1
ATOM 765 O O . ARG A 1 92 ? -12.845 9.102 -3.028 1.00 97.50 92 ARG A 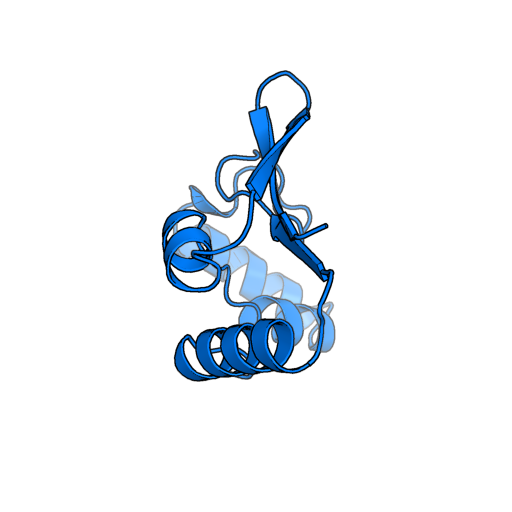O 1
ATOM 772 N N . LYS A 1 93 ? -12.212 8.059 -4.920 1.00 96.62 93 LYS A N 1
ATOM 773 C CA . LYS A 1 93 ? -12.199 9.238 -5.793 1.00 96.62 93 LYS A CA 1
ATOM 774 C C . LYS A 1 93 ? -12.885 8.876 -7.104 1.00 96.62 93 LYS A C 1
ATOM 776 O O . LYS A 1 93 ? -12.548 7.856 -7.693 1.00 96.62 93 LYS A O 1
ATOM 781 N N . PHE A 1 94 ? -13.855 9.683 -7.536 1.00 93.88 94 PHE A N 1
ATOM 782 C CA . PHE A 1 94 ? -14.721 9.364 -8.684 1.00 93.88 94 PHE A CA 1
ATOM 783 C C . PHE A 1 94 ? -15.331 7.951 -8.588 1.00 93.88 94 PHE A C 1
ATOM 785 O O . PHE A 1 94 ? -15.296 7.187 -9.543 1.00 93.88 94 PHE A O 1
ATOM 792 N N . ALA A 1 95 ? -15.813 7.577 -7.395 1.00 94.00 95 ALA A N 1
ATOM 793 C CA . ALA A 1 95 ? -16.320 6.241 -7.041 1.00 94.00 95 ALA A CA 1
ATOM 794 C C . ALA A 1 95 ? -15.308 5.072 -7.111 1.00 94.00 95 ALA A C 1
ATOM 796 O O . ALA A 1 95 ? -15.608 3.979 -6.628 1.00 94.00 95 ALA A O 1
ATOM 797 N N . LEU A 1 96 ? -14.090 5.291 -7.609 1.00 95.81 96 LEU A N 1
ATOM 798 C CA . LEU A 1 96 ? -13.042 4.276 -7.668 1.00 95.81 96 LEU A CA 1
ATOM 799 C C . LEU A 1 96 ? -12.321 4.169 -6.318 1.00 95.81 96 LEU A C 1
ATOM 801 O O . LEU A 1 96 ? -11.987 5.204 -5.729 1.00 95.81 96 LEU A O 1
ATOM 805 N N . PRO A 1 97 ? -12.048 2.950 -5.815 1.00 96.62 97 PRO A N 1
ATOM 806 C CA . PRO A 1 97 ? -11.267 2.768 -4.598 1.00 96.62 97 PRO A CA 1
ATOM 807 C C . PRO A 1 97 ? -9.837 3.235 -4.861 1.00 96.62 97 PRO A C 1
ATOM 809 O O . PRO A 1 97 ? -9.112 2.631 -5.650 1.00 96.62 97 PRO A O 1
ATOM 812 N N . LYS A 1 98 ? -9.454 4.327 -4.204 1.00 95.81 98 LYS A N 1
ATOM 813 C CA . LYS A 1 98 ? -8.130 4.941 -4.293 1.00 95.81 98 LYS A CA 1
ATOM 814 C C . LYS A 1 98 ? -7.158 4.269 -3.330 1.00 95.81 98 LYS A C 1
ATOM 816 O O . LYS A 1 98 ? -6.022 3.980 -3.700 1.00 95.81 98 LYS A O 1
ATOM 821 N N . SER A 1 99 ? -7.614 3.991 -2.114 1.00 96.75 99 SER A N 1
ATOM 822 C CA . SER A 1 99 ? -6.813 3.344 -1.080 1.00 96.75 99 SER A CA 1
ATOM 823 C C . SER A 1 99 ? -7.694 2.621 -0.059 1.00 96.75 99 SER A C 1
ATOM 825 O O . SER A 1 99 ? -8.905 2.852 0.028 1.00 96.75 99 SER A O 1
ATOM 827 N N . TYR A 1 100 ? -7.072 1.728 0.703 1.00 97.81 100 TYR A N 1
ATOM 828 C CA . TYR A 1 100 ? -7.681 1.019 1.821 1.00 97.81 100 TYR A CA 1
ATOM 829 C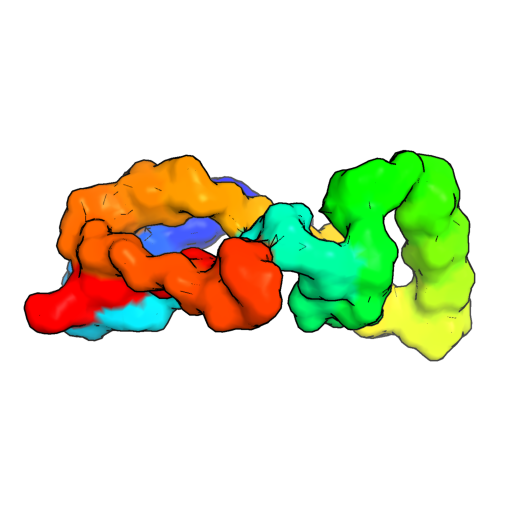 C . TYR A 1 100 ? -6.983 1.429 3.109 1.00 97.81 100 TYR A C 1
ATOM 831 O O . TYR A 1 100 ? -5.755 1.405 3.180 1.00 97.81 100 TYR A O 1
ATOM 839 N N . ILE A 1 101 ? -7.770 1.795 4.110 1.00 98.12 101 ILE A N 1
ATOM 840 C CA . ILE A 1 101 ? -7.327 2.246 5.423 1.00 98.12 101 ILE A CA 1
ATOM 841 C C . ILE A 1 101 ? -7.829 1.235 6.450 1.00 98.12 101 ILE A C 1
ATOM 843 O O . ILE A 1 101 ? -9.032 1.009 6.558 1.00 98.12 101 ILE A O 1
ATOM 847 N N . PHE A 1 102 ? -6.908 0.654 7.206 1.00 98.12 102 PHE A N 1
ATOM 848 C CA . PHE A 1 102 ? -7.169 -0.231 8.334 1.00 98.12 102 PHE A CA 1
ATOM 849 C C . PHE A 1 102 ? -6.821 0.524 9.608 1.00 98.12 102 PHE A C 1
ATOM 851 O O . PHE A 1 102 ? -5.672 0.938 9.790 1.00 98.12 102 PHE A O 1
ATOM 858 N N . TYR A 1 103 ? -7.812 0.745 10.464 1.00 98.31 103 TYR A N 1
ATOM 859 C CA . TYR A 1 103 ? -7.628 1.534 11.675 1.00 98.31 103 TYR A CA 1
ATOM 860 C C . TYR A 1 103 ? -8.315 0.917 12.891 1.00 98.31 103 TYR A C 1
ATOM 862 O O . TYR A 1 103 ? -9.310 0.201 12.774 1.00 98.31 103 TYR A O 1
ATOM 870 N N . LYS A 1 104 ? -7.773 1.227 14.068 1.00 97.75 104 LYS A N 1
ATOM 871 C CA . LYS A 1 104 ? -8.304 0.851 15.380 1.00 97.75 104 LYS A CA 1
ATOM 872 C C . LYS A 1 104 ? -8.267 2.069 16.296 1.00 97.75 104 LYS A C 1
ATOM 874 O O . LYS A 1 104 ? -7.233 2.736 16.366 1.00 97.75 104 LYS A O 1
ATOM 879 N N . ASN A 1 105 ? -9.386 2.334 16.967 1.00 91.00 105 ASN A N 1
ATOM 880 C CA . ASN A 1 105 ? -9.590 3.462 17.882 1.00 91.00 105 ASN A CA 1
ATOM 881 C C . ASN A 1 105 ? -9.660 3.018 19.338 1.00 91.00 105 ASN A C 1
ATOM 883 O O . ASN A 1 105 ? -9.958 1.830 19.584 1.00 91.00 105 ASN A O 1
#

Sequence (105 aa):
MWGGEDKQRAFAKEVRRLAPRYWVQTPSIWFPIEAHTGMPFWFVMPGFMRAAFIRNWEKKLPAWTDMVKGTTVISRRAMEEFFPDAALLTERKFALPKSYIFYKN

pLDDT: mean 93.8, std 6.93, range [49.59, 98.31]